Protein AF-A0A259ID10-F1 (afdb_monomer_lite)

pLDDT: mean 88.99, std 14.44, range [30.39, 98.06]

Sequence (102 aa):
MLVEKADGNVRPDLLLVTASGKILHVEIYVRHRVDPIKLEKLKSRGISSVEIDLSKLDWDNRDAWELAILETAPREWLHNARAAKAQQNMEAQAATEARAKQ

Radius of gyration: 18.1 Å; chains: 1; bounding box: 57×27×45 Å

Structure (mmCIF, N/CA/C/O backbone):
data_AF-A0A259ID10-F1
#
_entry.id   AF-A0A259ID10-F1
#
loop_
_atom_site.group_PDB
_atom_site.id
_atom_site.type_symbol
_atom_site.label_atom_id
_atom_site.label_alt_id
_atom_site.label_comp_id
_atom_site.label_asym_id
_atom_site.label_entity_id
_atom_site.label_seq_id
_atom_site.pdbx_PDB_ins_code
_atom_site.Cartn_x
_atom_site.Cartn_y
_atom_site.Cartn_z
_atom_site.occupancy
_atom_site.B_iso_or_equiv
_atom_site.auth_seq_id
_atom_site.auth_comp_id
_atom_site.auth_asym_id
_atom_site.auth_atom_id
_atom_site.pdbx_PDB_model_num
ATOM 1 N N . MET A 1 1 ? 23.355 -0.652 10.848 1.00 30.39 1 MET A N 1
ATOM 2 C CA . MET A 1 1 ? 23.474 -2.124 10.793 1.00 30.39 1 MET A CA 1
ATOM 3 C C . MET A 1 1 ? 22.067 -2.690 10.921 1.00 30.39 1 MET A C 1
ATOM 5 O O . MET A 1 1 ? 21.479 -2.554 11.984 1.00 30.39 1 MET A O 1
ATOM 9 N N . LEU A 1 2 ? 21.473 -3.175 9.827 1.00 37.62 2 LEU A N 1
ATOM 10 C CA . LEU A 1 2 ? 20.134 -3.777 9.847 1.00 37.62 2 LEU A CA 1
ATOM 11 C C . LEU A 1 2 ? 20.298 -5.268 10.144 1.00 37.62 2 LEU A C 1
ATOM 13 O O . LEU A 1 2 ? 20.866 -6.002 9.344 1.00 37.62 2 LEU A O 1
ATOM 17 N N . VAL A 1 3 ? 19.877 -5.671 11.341 1.00 51.38 3 VAL A N 1
ATOM 18 C CA . VAL A 1 3 ? 19.882 -7.061 11.803 1.00 51.38 3 VAL A CA 1
ATOM 19 C C . VAL A 1 3 ? 18.588 -7.718 11.337 1.00 51.38 3 VAL A C 1
ATOM 21 O O . VAL A 1 3 ? 17.500 -7.235 11.654 1.00 51.38 3 VAL A O 1
ATOM 24 N N . GLU A 1 4 ? 18.702 -8.819 10.596 1.00 49.03 4 GLU A N 1
ATOM 25 C CA . GLU A 1 4 ? 17.575 -9.702 10.313 1.00 49.03 4 GLU A CA 1
ATOM 26 C C . GLU A 1 4 ? 17.076 -10.334 11.619 1.00 49.03 4 GLU A C 1
ATOM 28 O O . GLU A 1 4 ? 17.800 -11.060 12.300 1.00 49.03 4 GLU A O 1
ATOM 33 N N . LYS A 1 5 ? 15.807 -10.091 11.954 1.00 41.69 5 LYS A N 1
ATOM 34 C CA . LYS A 1 5 ? 15.027 -11.005 12.788 1.00 41.69 5 LYS A CA 1
ATOM 35 C C . LYS A 1 5 ? 13.874 -11.541 11.955 1.00 41.69 5 LYS A C 1
ATOM 37 O O . LYS A 1 5 ? 12.880 -10.853 11.729 1.00 41.69 5 LYS A O 1
ATOM 42 N N . ALA A 1 6 ? 14.023 -12.782 11.503 1.00 48.28 6 ALA A N 1
ATOM 43 C CA . ALA A 1 6 ? 12.912 -13.595 11.040 1.00 48.28 6 ALA A CA 1
ATOM 44 C C . ALA A 1 6 ? 12.075 -13.987 12.263 1.00 48.28 6 ALA A C 1
ATOM 46 O O . ALA A 1 6 ? 12.293 -15.030 12.867 1.00 48.28 6 ALA A O 1
ATOM 47 N N . ASP A 1 7 ? 11.154 -13.113 12.659 1.00 40.69 7 ASP A N 1
ATOM 48 C CA . ASP A 1 7 ? 10.189 -13.405 13.717 1.00 40.69 7 ASP A CA 1
ATOM 49 C C . ASP A 1 7 ? 8.791 -13.041 13.218 1.00 40.69 7 ASP A C 1
ATOM 51 O O . ASP A 1 7 ? 8.300 -11.925 13.376 1.00 40.69 7 ASP A O 1
ATOM 55 N N . GLY A 1 8 ? 8.205 -13.961 12.448 1.00 53.69 8 GLY A N 1
ATOM 56 C CA . GLY A 1 8 ? 6.795 -13.940 12.066 1.00 53.69 8 GLY A CA 1
ATOM 57 C C . GLY A 1 8 ? 6.286 -12.704 11.318 1.00 53.69 8 GLY A C 1
ATOM 58 O O . GLY A 1 8 ? 5.071 -12.565 11.216 1.00 53.69 8 GLY A O 1
ATOM 59 N N . ASN A 1 9 ? 7.135 -11.799 10.831 1.00 67.75 9 ASN A N 1
ATOM 60 C CA . ASN A 1 9 ? 6.717 -10.520 10.259 1.00 67.75 9 ASN A CA 1
ATOM 61 C C . ASN A 1 9 ? 6.422 -10.638 8.755 1.00 67.75 9 ASN A C 1
ATOM 63 O O . ASN A 1 9 ? 7.1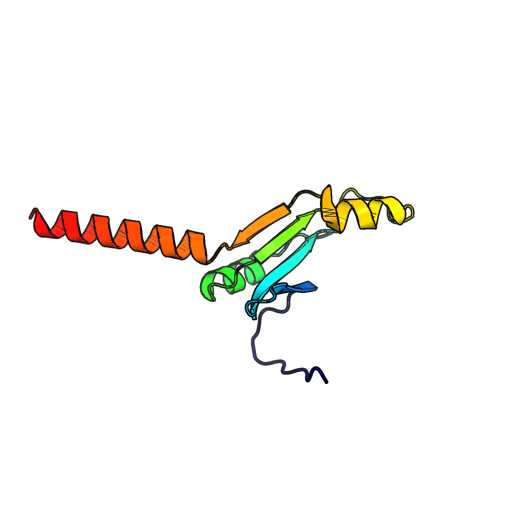00 -11.375 8.040 1.00 67.75 9 ASN A O 1
ATOM 67 N N . VAL A 1 10 ? 5.402 -9.928 8.259 1.00 82.62 10 VAL A N 1
ATOM 68 C CA . VAL A 1 10 ? 5.142 -9.870 6.811 1.00 82.62 10 VAL A CA 1
ATOM 69 C C . VAL A 1 10 ? 6.264 -9.054 6.177 1.00 82.62 10 VAL A C 1
ATOM 71 O O . VAL A 1 10 ? 6.352 -7.858 6.433 1.00 82.62 10 VAL A O 1
ATOM 74 N N . ARG A 1 11 ? 7.140 -9.691 5.392 1.00 88.81 11 ARG A N 1
ATOM 75 C CA . ARG A 1 11 ? 8.240 -9.007 4.702 1.00 88.81 11 ARG A CA 1
ATOM 76 C C . ARG A 1 11 ? 7.705 -8.310 3.443 1.00 88.81 11 ARG A C 1
ATOM 78 O O . ARG A 1 11 ? 7.204 -9.018 2.563 1.00 88.81 11 ARG A O 1
ATOM 85 N N . PRO A 1 12 ? 7.799 -6.977 3.345 1.00 93.56 12 PRO A N 1
ATOM 86 C CA . PRO A 1 12 ? 7.488 -6.279 2.109 1.00 93.56 12 PRO A CA 1
ATOM 87 C C . PRO A 1 12 ? 8.690 -6.262 1.168 1.00 93.56 12 PRO A C 1
ATOM 89 O O . PRO A 1 12 ? 9.826 -6.484 1.602 1.00 93.56 12 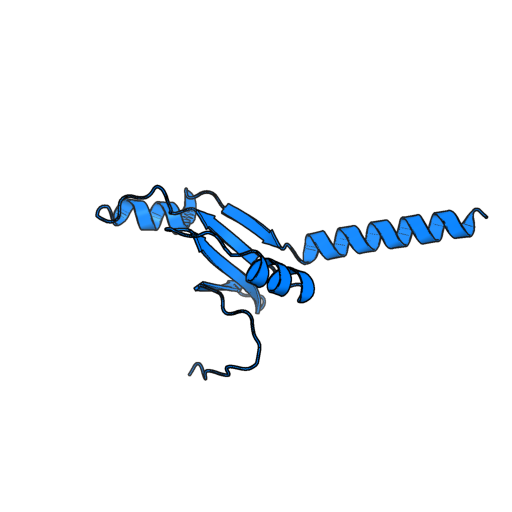PRO A O 1
ATOM 92 N N . ASP A 1 13 ? 8.439 -5.940 -0.095 1.00 94.44 13 ASP A N 1
ATOM 93 C CA . ASP A 1 13 ? 9.508 -5.674 -1.059 1.00 94.44 13 ASP A CA 1
ATOM 94 C C . ASP A 1 13 ? 10.272 -4.400 -0.681 1.00 94.44 13 ASP A C 1
ATOM 96 O O . ASP A 1 13 ? 11.503 -4.372 -0.710 1.00 94.44 13 ASP A O 1
ATOM 100 N N . LEU A 1 14 ? 9.546 -3.360 -0.254 1.00 93.31 14 LEU A N 1
ATOM 101 C CA . LEU A 1 14 ? 10.108 -2.089 0.191 1.00 93.31 14 LEU A CA 1
ATOM 102 C C . LEU A 1 14 ? 9.420 -1.582 1.467 1.00 93.31 14 LEU A C 1
ATOM 104 O O . LEU A 1 14 ? 8.219 -1.759 1.687 1.00 93.31 14 LEU A O 1
ATOM 108 N N . LEU A 1 15 ? 10.196 -0.889 2.301 1.00 94.75 15 LEU A N 1
ATOM 109 C CA . LEU A 1 15 ? 9.707 -0.157 3.467 1.00 94.75 15 LEU A CA 1
ATOM 110 C C . LEU A 1 15 ? 9.896 1.336 3.239 1.00 94.75 15 LEU A C 1
ATOM 112 O O . LEU A 1 15 ? 11.026 1.819 3.172 1.00 94.75 15 LEU A O 1
ATOM 116 N N . LEU A 1 16 ? 8.791 2.074 3.180 1.00 93.62 16 LEU A N 1
ATOM 117 C CA . LEU A 1 16 ? 8.833 3.528 3.223 1.00 93.62 16 LEU A CA 1
ATOM 118 C C . LEU A 1 16 ? 8.696 3.986 4.667 1.00 93.62 16 LEU A C 1
ATOM 120 O O . LEU A 1 16 ? 7.704 3.698 5.337 1.00 93.62 16 LEU A O 1
ATOM 124 N N . VAL A 1 17 ? 9.702 4.717 5.135 1.00 93.75 17 VAL A N 1
ATOM 125 C CA . VAL A 1 17 ? 9.720 5.307 6.470 1.00 93.75 17 VAL A CA 1
ATOM 126 C C . VAL A 1 17 ? 9.673 6.817 6.311 1.00 93.75 17 VAL A C 1
ATOM 128 O O . VAL A 1 17 ? 10.576 7.431 5.751 1.00 93.75 17 VAL A O 1
ATOM 131 N N . THR A 1 18 ? 8.590 7.426 6.782 1.00 90.38 18 THR A N 1
ATOM 132 C CA . THR A 1 18 ? 8.473 8.890 6.799 1.00 90.38 18 THR A CA 1
ATOM 133 C C . THR A 1 18 ? 9.440 9.490 7.820 1.00 90.38 18 THR A C 1
ATOM 135 O O . THR A 1 18 ? 9.792 8.831 8.797 1.00 90.38 18 THR A O 1
ATOM 138 N N . ALA A 1 19 ? 9.765 10.780 7.694 1.00 92.50 19 ALA A N 1
ATOM 139 C CA . ALA A 1 19 ? 10.546 11.501 8.708 1.00 92.50 19 ALA A CA 1
ATOM 140 C C . ALA A 1 19 ? 9.924 11.427 10.122 1.00 92.50 19 ALA A C 1
ATOM 142 O O . ALA A 1 19 ? 10.631 11.485 11.120 1.00 92.50 19 ALA A O 1
ATOM 143 N N . SER A 1 20 ? 8.599 11.243 10.210 1.00 93.75 20 SER A N 1
ATOM 144 C CA . SER A 1 20 ? 7.869 11.048 11.473 1.00 93.75 20 SER A CA 1
ATOM 145 C C . SER A 1 20 ? 7.937 9.622 12.044 1.00 93.75 20 SER A C 1
ATOM 147 O O . SER A 1 20 ? 7.282 9.333 13.041 1.00 93.75 20 SER A O 1
ATOM 149 N N . GLY A 1 21 ? 8.658 8.705 11.394 1.00 91.56 21 GLY A N 1
ATOM 150 C CA . GLY A 1 21 ? 8.779 7.302 11.799 1.00 91.56 21 GLY A CA 1
ATOM 151 C C . GLY A 1 21 ? 7.604 6.406 11.393 1.00 91.56 21 GLY A C 1
ATOM 152 O O . GLY A 1 21 ? 7.627 5.210 11.670 1.00 91.56 21 GLY A O 1
ATOM 153 N N . LYS A 1 22 ? 6.577 6.936 10.713 1.00 90.50 22 LYS A N 1
ATOM 154 C CA . LYS A 1 22 ? 5.496 6.103 10.156 1.00 90.50 22 LYS A CA 1
ATOM 155 C C . LYS A 1 22 ? 6.029 5.206 9.049 1.00 90.50 22 LYS A C 1
ATOM 157 O O . LYS A 1 22 ? 6.779 5.683 8.197 1.00 90.50 22 LYS A O 1
ATOM 162 N N . ILE A 1 23 ? 5.572 3.959 9.055 1.00 93.69 23 ILE A N 1
ATOM 163 C CA . ILE A 1 23 ? 5.984 2.911 8.125 1.00 93.69 23 ILE A CA 1
ATOM 164 C C . ILE A 1 23 ? 4.837 2.605 7.159 1.00 93.69 23 ILE A C 1
ATOM 166 O O . ILE A 1 23 ? 3.691 2.438 7.582 1.00 93.69 23 ILE A O 1
ATOM 170 N N . LEU A 1 24 ? 5.159 2.506 5.872 1.00 95.19 24 LEU A N 1
ATOM 171 C CA . LEU A 1 24 ? 4.287 1.992 4.823 1.00 95.19 24 LEU A CA 1
ATOM 172 C C . LEU A 1 24 ? 4.998 0.833 4.121 1.00 95.19 24 LEU A C 1
ATOM 174 O O . LEU A 1 24 ? 6.121 0.987 3.640 1.00 95.19 24 LEU A O 1
ATOM 178 N N . HIS A 1 25 ? 4.341 -0.324 4.073 1.00 96.69 25 HIS A N 1
ATOM 179 C CA . HIS A 1 25 ? 4.802 -1.445 3.260 1.00 96.69 25 HIS A CA 1
ATOM 180 C C . HIS A 1 25 ? 4.452 -1.180 1.796 1.00 96.69 25 HIS A C 1
ATOM 182 O O . HIS A 1 25 ? 3.340 -0.745 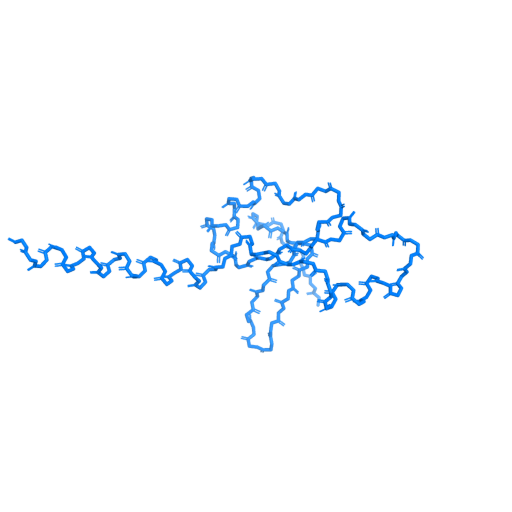1.487 1.00 96.69 25 HIS A O 1
ATOM 188 N N . VAL A 1 26 ? 5.394 -1.449 0.904 1.00 96.19 26 VAL A N 1
ATOM 189 C CA . VAL A 1 26 ? 5.185 -1.336 -0.536 1.00 96.19 26 VAL A CA 1
ATOM 190 C C . VAL A 1 26 ? 5.546 -2.667 -1.175 1.00 96.19 26 VAL A C 1
ATOM 192 O O . VAL A 1 26 ? 6.609 -3.228 -0.906 1.00 96.19 26 VAL A O 1
ATOM 195 N N . GLU A 1 27 ? 4.630 -3.163 -1.992 1.00 97.12 27 GLU A N 1
ATOM 196 C CA . GLU A 1 27 ? 4.734 -4.416 -2.733 1.00 97.12 27 GLU A CA 1
ATOM 197 C C . GLU A 1 27 ? 4.790 -4.083 -4.228 1.00 97.12 27 GLU A C 1
ATOM 199 O O . GLU A 1 27 ? 4.115 -3.153 -4.682 1.00 97.12 27 GLU A O 1
ATOM 204 N N . ILE A 1 28 ? 5.608 -4.802 -4.991 1.00 95.62 28 ILE A N 1
ATOM 205 C CA . ILE A 1 28 ? 5.801 -4.556 -6.419 1.00 95.62 28 ILE A CA 1
ATOM 206 C C . ILE A 1 28 ? 5.191 -5.699 -7.228 1.00 95.62 28 ILE A C 1
ATOM 208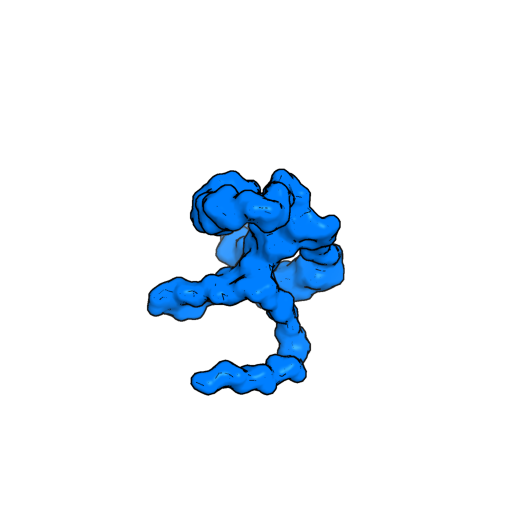 O O . ILE A 1 28 ? 5.676 -6.832 -7.219 1.00 95.62 28 ILE A O 1
ATOM 212 N N . TYR A 1 29 ? 4.167 -5.386 -8.017 1.00 95.94 29 TYR A N 1
ATOM 213 C CA . TYR A 1 29 ? 3.581 -6.337 -8.950 1.00 95.94 29 TYR A CA 1
ATOM 214 C C . TYR A 1 29 ? 4.295 -6.270 -10.305 1.00 95.94 29 TYR A C 1
ATOM 216 O O . TYR A 1 29 ? 4.070 -5.358 -11.095 1.00 95.94 29 TYR A O 1
ATOM 224 N N . VAL A 1 30 ? 5.132 -7.275 -10.591 1.00 93.00 30 VAL A N 1
ATOM 225 C CA . VAL A 1 30 ? 5.698 -7.509 -11.938 1.00 93.00 30 VAL A CA 1
ATOM 226 C C . VAL A 1 30 ? 5.015 -8.665 -12.670 1.00 93.00 30 VAL A C 1
ATOM 228 O O . VAL A 1 30 ? 4.558 -8.515 -13.795 1.00 93.00 30 VAL A O 1
ATOM 231 N N . ARG A 1 31 ? 4.925 -9.841 -12.038 1.00 92.19 31 ARG A N 1
ATOM 232 C CA . ARG A 1 31 ? 4.317 -11.055 -12.626 1.00 92.19 31 ARG A CA 1
ATOM 233 C C . ARG A 1 31 ? 3.189 -11.621 -11.787 1.00 92.19 31 ARG A C 1
ATOM 235 O O . ARG A 1 31 ? 2.222 -12.145 -12.333 1.00 92.19 31 ARG A O 1
ATOM 242 N N . HIS A 1 32 ? 3.289 -11.471 -10.472 1.00 91.62 32 HIS A N 1
ATOM 243 C CA . HIS A 1 32 ? 2.284 -11.924 -9.526 1.00 91.62 32 HIS A CA 1
ATOM 244 C C . HIS A 1 32 ? 1.945 -10.789 -8.575 1.00 91.62 32 HIS A C 1
ATOM 246 O O . HIS A 1 32 ? 2.848 -10.129 -8.063 1.00 91.62 32 HIS A O 1
ATOM 252 N N . ARG A 1 33 ? 0.645 -10.571 -8.380 1.00 94.81 33 ARG A N 1
ATOM 253 C CA . ARG A 1 33 ? 0.134 -9.705 -7.322 1.00 94.81 33 ARG A CA 1
ATOM 254 C C . ARG A 1 33 ? 0.361 -10.350 -5.963 1.00 94.81 33 ARG A C 1
ATOM 256 O O . ARG A 1 33 ? 0.584 -11.562 -5.873 1.00 94.81 33 ARG A O 1
ATOM 263 N N . VAL A 1 34 ? 0.238 -9.549 -4.915 1.00 94.69 34 VAL A N 1
ATOM 264 C CA . VAL A 1 34 ? 0.193 -10.023 -3.535 1.00 94.69 34 VAL A CA 1
ATOM 265 C C . VAL A 1 34 ? -0.883 -11.092 -3.391 1.00 94.69 34 VAL A C 1
ATOM 267 O O . VAL A 1 34 ? -2.056 -10.885 -3.708 1.00 94.69 34 VAL A O 1
ATOM 270 N N . ASP A 1 35 ? -0.469 -12.256 -2.902 1.00 94.88 35 ASP A N 1
ATOM 271 C CA . ASP A 1 35 ? -1.370 -13.381 -2.722 1.00 94.88 35 ASP A CA 1
ATOM 272 C C . ASP A 1 35 ? -2.363 -13.142 -1.561 1.00 94.88 35 ASP A C 1
ATOM 274 O O . ASP A 1 35 ? -2.097 -12.353 -0.641 1.00 94.88 35 ASP A O 1
ATOM 278 N N . PRO A 1 36 ? -3.506 -13.852 -1.549 1.00 94.69 36 PRO A N 1
ATOM 279 C CA . PRO A 1 36 ? -4.517 -13.683 -0.508 1.00 94.69 36 PRO A CA 1
ATOM 280 C C . PRO A 1 36 ? -4.020 -13.970 0.918 1.00 94.69 36 PRO A C 1
ATOM 282 O O . PRO A 1 36 ? -4.491 -13.339 1.864 1.00 94.69 36 PRO A O 1
ATOM 285 N N . ILE A 1 37 ? -3.066 -14.892 1.099 1.00 94.06 37 ILE A N 1
ATOM 286 C CA . ILE A 1 37 ? -2.536 -15.258 2.422 1.00 94.06 37 ILE A CA 1
ATOM 287 C C . ILE A 1 37 ? -1.707 -14.098 2.981 1.00 94.06 37 ILE A C 1
ATOM 289 O O . ILE A 1 37 ? -1.834 -13.748 4.158 1.00 94.06 37 ILE A O 1
ATOM 293 N N . LYS A 1 38 ? -0.859 -13.480 2.152 1.00 93.44 38 LYS A N 1
ATOM 294 C CA . LYS A 1 38 ? -0.084 -12.293 2.527 1.00 93.44 38 LYS A CA 1
ATOM 295 C C . LYS A 1 38 ? -1.008 -11.105 2.792 1.00 93.44 38 LYS A C 1
ATOM 297 O O . LYS A 1 38 ? -0.849 -10.452 3.824 1.00 93.44 38 LYS A O 1
ATOM 302 N N . LEU A 1 39 ? -2.010 -10.880 1.939 1.00 95.62 39 LEU A N 1
ATOM 303 C CA . LEU A 1 39 ? -3.003 -9.817 2.124 1.00 95.62 39 LEU A CA 1
ATOM 304 C C . LEU A 1 39 ? -3.741 -9.935 3.465 1.00 95.62 39 LEU A C 1
ATOM 306 O O . LEU A 1 39 ? -3.882 -8.944 4.183 1.00 95.62 39 LEU A O 1
ATOM 310 N N . GLU A 1 40 ? -4.168 -11.141 3.839 1.00 95.12 40 GLU A N 1
ATOM 311 C CA . GLU A 1 40 ? -4.854 -11.372 5.112 1.00 95.12 40 GLU A CA 1
ATOM 312 C C . GLU A 1 40 ? -3.940 -11.096 6.314 1.00 95.12 40 GLU A C 1
ATOM 314 O O . GLU A 1 40 ? -4.348 -10.473 7.298 1.00 95.12 40 GLU A O 1
ATOM 319 N N . LYS A 1 41 ? -2.656 -11.467 6.229 1.00 94.50 41 LYS A N 1
ATOM 320 C CA . LYS A 1 41 ? -1.671 -11.132 7.271 1.00 94.50 41 LYS A CA 1
ATOM 321 C C . LYS A 1 41 ? -1.457 -9.621 7.412 1.00 94.50 41 LYS A C 1
ATOM 323 O O . LYS A 1 41 ? -1.290 -9.149 8.533 1.00 94.50 41 LYS A O 1
ATOM 328 N N . LEU A 1 42 ? -1.462 -8.864 6.312 1.00 95.06 42 LEU A N 1
ATOM 329 C CA . LEU A 1 42 ? -1.357 -7.398 6.351 1.00 95.06 42 LEU A CA 1
ATOM 330 C C . LEU A 1 42 ? -2.574 -6.774 7.050 1.00 95.06 42 LEU A C 1
ATOM 332 O O . LEU A 1 42 ? -2.410 -5.948 7.950 1.00 95.06 42 LEU A O 1
ATOM 336 N N . LYS A 1 43 ? -3.784 -7.221 6.689 1.00 95.44 43 LYS A N 1
ATOM 337 C CA . LYS A 1 43 ? -5.050 -6.742 7.267 1.00 95.44 43 LYS A CA 1
ATOM 338 C C . LYS A 1 43 ? -5.179 -7.073 8.752 1.00 95.44 43 LYS A C 1
ATOM 340 O O . LYS A 1 43 ? -5.393 -6.174 9.560 1.00 95.44 43 LYS A O 1
ATOM 345 N N . SER A 1 44 ? -5.004 -8.342 9.120 1.00 94.19 44 SER A N 1
ATOM 346 C CA . SER A 1 44 ? -5.115 -8.818 10.511 1.00 94.19 44 SER A CA 1
ATOM 347 C C . SER A 1 44 ? -4.127 -8.144 11.464 1.00 94.19 44 SER A C 1
ATOM 349 O O . SER A 1 44 ? -4.413 -7.991 12.649 1.00 94.19 44 SER A O 1
ATOM 351 N N . ARG A 1 45 ? -2.975 -7.697 10.953 1.00 92.31 45 ARG A N 1
ATOM 352 C CA . ARG A 1 45 ? -1.954 -6.987 11.733 1.00 92.31 45 ARG A CA 1
ATOM 353 C C . ARG A 1 45 ? -2.074 -5.467 11.671 1.00 92.31 45 ARG A C 1
ATOM 355 O O . ARG A 1 45 ? -1.270 -4.782 12.297 1.00 92.31 45 ARG A O 1
ATOM 362 N N . GLY A 1 46 ? -3.037 -4.931 10.920 1.00 94.31 46 GLY A N 1
ATOM 363 C CA . GLY A 1 46 ? -3.203 -3.489 10.746 1.00 94.31 46 GLY A CA 1
ATOM 364 C C . GLY A 1 46 ? -1.996 -2.816 10.086 1.00 94.31 46 GLY A C 1
ATOM 365 O O . GLY A 1 46 ? -1.683 -1.666 10.395 1.00 94.31 46 GLY A O 1
ATOM 366 N N . ILE A 1 47 ? -1.279 -3.525 9.209 1.00 94.75 47 ILE A N 1
ATOM 367 C CA . ILE A 1 47 ? -0.096 -2.995 8.526 1.00 94.75 47 ILE A CA 1
ATOM 368 C C . ILE A 1 47 ? -0.558 -2.232 7.289 1.00 94.75 47 ILE A C 1
ATOM 370 O O . ILE A 1 47 ? -1.163 -2.806 6.388 1.00 94.75 47 ILE A O 1
ATOM 374 N N . SER A 1 48 ? -0.274 -0.929 7.232 1.00 96.69 48 SER A N 1
ATOM 375 C CA . SER A 1 48 ? -0.593 -0.137 6.041 1.00 96.69 48 SER A CA 1
ATOM 376 C C . SER A 1 48 ? 0.285 -0.570 4.872 1.00 96.69 48 SER A C 1
ATOM 378 O O . SER A 1 48 ? 1.505 -0.691 5.020 1.00 96.69 48 SER A O 1
ATOM 380 N N . SER A 1 49 ? -0.330 -0.825 3.721 1.00 97.50 49 SER A N 1
ATOM 381 C CA . SER A 1 49 ? 0.352 -1.399 2.563 1.00 97.50 49 SER A CA 1
ATOM 382 C C . SER A 1 49 ? -0.277 -0.970 1.245 1.00 97.50 49 SER A C 1
ATOM 384 O O . SER A 1 49 ? -1.506 -0.920 1.128 1.00 97.50 49 SER A O 1
ATOM 386 N N . VAL A 1 50 ? 0.571 -0.716 0.251 1.00 97.62 50 VAL A N 1
ATOM 387 C CA . VAL A 1 50 ? 0.178 -0.460 -1.140 1.00 97.62 50 VAL A CA 1
ATOM 388 C C . VAL A 1 50 ? 0.897 -1.420 -2.082 1.00 97.62 50 VAL A C 1
ATOM 390 O O . VAL A 1 50 ? 2.003 -1.868 -1.787 1.00 97.62 50 VAL A O 1
ATOM 393 N N . GLU A 1 51 ? 0.275 -1.707 -3.217 1.00 98.06 51 GLU A N 1
ATOM 394 C CA . GLU A 1 51 ? 0.889 -2.417 -4.339 1.00 98.06 51 GLU A CA 1
ATOM 395 C C . GLU A 1 51 ? 1.108 -1.433 -5.492 1.00 98.06 51 GLU A C 1
ATOM 397 O O . GLU A 1 51 ? 0.215 -0.638 -5.797 1.00 98.06 51 GLU A O 1
ATOM 402 N N . ILE A 1 52 ? 2.291 -1.466 -6.107 1.00 97.25 52 ILE A N 1
ATOM 403 C CA . ILE A 1 52 ? 2.613 -0.710 -7.322 1.00 97.25 52 ILE A CA 1
ATOM 404 C C . ILE A 1 52 ? 2.619 -1.683 -8.501 1.00 97.25 52 ILE A C 1
ATOM 406 O O . ILE A 1 52 ? 3.378 -2.654 -8.498 1.00 97.25 52 ILE A O 1
ATOM 410 N N . ASP A 1 53 ? 1.787 -1.419 -9.509 1.00 96.88 53 ASP A N 1
ATOM 411 C CA . ASP A 1 53 ? 1.687 -2.254 -10.708 1.00 96.88 53 ASP A CA 1
ATOM 412 C C . ASP A 1 53 ? 2.721 -1.826 -11.756 1.00 96.88 53 ASP A C 1
ATOM 414 O O . ASP A 1 53 ? 2.568 -0.811 -12.437 1.00 96.88 53 ASP A O 1
ATOM 418 N N . LEU A 1 54 ? 3.778 -2.627 -11.882 1.00 94.81 54 LEU A N 1
ATOM 419 C CA . LEU A 1 54 ? 4.822 -2.491 -12.897 1.00 94.81 54 LEU A CA 1
ATOM 420 C C . LEU A 1 54 ? 4.720 -3.592 -13.967 1.00 94.81 54 LEU A C 1
ATOM 422 O O . LEU A 1 54 ? 5.608 -3.713 -14.808 1.00 94.81 54 LEU A O 1
ATOM 426 N N . SER A 1 55 ? 3.647 -4.393 -13.971 1.00 94.12 55 SER A N 1
ATOM 427 C CA . SER A 1 55 ? 3.513 -5.592 -14.815 1.00 94.12 55 SER A CA 1
ATOM 428 C C . SER A 1 55 ? 3.487 -5.310 -16.319 1.00 94.12 55 SER A C 1
ATOM 430 O O . SER A 1 55 ? 3.699 -6.210 -17.130 1.00 94.12 55 SER A O 1
ATOM 432 N N . LYS A 1 56 ? 3.235 -4.053 -16.694 1.00 92.81 56 LYS A N 1
ATOM 433 C CA . LYS A 1 56 ? 3.169 -3.583 -18.083 1.00 92.81 56 LYS A CA 1
ATOM 434 C C . LYS A 1 56 ? 4.443 -2.890 -18.564 1.00 92.81 56 LYS A C 1
ATOM 436 O O . LYS A 1 56 ? 4.466 -2.434 -19.705 1.00 92.81 56 LYS A O 1
ATOM 441 N N . LEU A 1 57 ? 5.462 -2.755 -17.716 1.00 91.44 57 LEU A N 1
ATOM 442 C CA . LEU A 1 57 ? 6.703 -2.098 -18.111 1.00 91.44 57 LEU A CA 1
ATOM 443 C C . LEU A 1 57 ? 7.612 -3.037 -18.893 1.00 91.44 57 LEU A C 1
ATOM 445 O O . LEU A 1 57 ? 7.765 -4.214 -18.566 1.00 91.44 57 LEU A O 1
ATOM 449 N N . ASP A 1 58 ? 8.248 -2.464 -19.908 1.00 88.94 58 ASP A N 1
ATOM 450 C CA . ASP A 1 58 ? 9.329 -3.108 -20.635 1.00 88.94 58 ASP A CA 1
ATOM 451 C C . ASP A 1 58 ? 10.607 -3.096 -19.787 1.00 88.94 58 ASP A C 1
ATOM 453 O O . ASP A 1 58 ? 11.019 -2.054 -19.275 1.00 88.94 58 ASP A O 1
ATOM 457 N N . TRP A 1 59 ? 11.238 -4.259 -19.639 1.00 83.56 59 TRP A N 1
ATOM 458 C CA . TRP A 1 59 ? 12.425 -4.451 -18.808 1.00 83.56 59 TRP A CA 1
ATOM 459 C C . TRP A 1 59 ? 13.657 -3.711 -19.346 1.00 83.56 59 TRP A C 1
ATOM 461 O O . TRP A 1 59 ? 14.511 -3.291 -18.565 1.00 83.56 59 TRP A O 1
ATOM 471 N N . ASP A 1 60 ? 13.735 -3.507 -20.662 1.00 87.38 60 ASP A N 1
ATOM 472 C CA . ASP A 1 60 ? 14.922 -2.930 -21.298 1.00 87.38 60 ASP A CA 1
ATOM 473 C C . ASP A 1 60 ? 14.951 -1.389 -21.255 1.00 87.38 60 ASP A C 1
ATOM 475 O O . ASP A 1 60 ? 16.005 -0.778 -21.456 1.00 87.38 60 ASP A O 1
ATOM 479 N N . ASN A 1 61 ? 13.835 -0.733 -20.917 1.00 87.00 61 ASN A N 1
ATOM 480 C CA . ASN A 1 61 ? 13.729 0.728 -20.863 1.00 87.00 61 ASN A CA 1
ATOM 481 C C . ASN A 1 61 ? 13.849 1.279 -19.432 1.00 87.00 61 ASN A C 1
ATOM 483 O O . ASN A 1 61 ? 12.848 1.650 -18.824 1.00 87.00 61 ASN A O 1
ATOM 487 N N . ARG A 1 62 ? 15.073 1.365 -18.893 1.00 79.75 62 ARG A N 1
ATOM 488 C CA . ARG A 1 62 ? 15.322 1.796 -17.498 1.00 79.75 62 ARG A CA 1
ATOM 489 C C . ARG A 1 62 ? 14.757 3.172 -17.139 1.00 79.75 62 ARG A C 1
ATOM 491 O O . ARG A 1 62 ? 14.256 3.320 -16.028 1.00 79.75 62 ARG A O 1
ATOM 498 N N . ASP A 1 63 ? 14.795 4.139 -18.050 1.00 84.38 63 ASP A N 1
ATOM 499 C CA . ASP A 1 63 ? 14.299 5.497 -17.777 1.00 84.38 63 ASP A CA 1
ATOM 500 C C . ASP A 1 63 ? 12.785 5.487 -17.506 1.00 84.38 63 ASP A C 1
ATOM 502 O O . ASP A 1 63 ? 12.283 6.221 -16.653 1.00 84.38 63 ASP A O 1
ATOM 506 N N . ALA A 1 64 ? 12.047 4.585 -18.165 1.00 89.00 64 ALA A N 1
ATOM 507 C CA . ALA A 1 64 ? 10.625 4.396 -17.902 1.00 89.00 64 ALA A CA 1
ATOM 508 C C . ALA A 1 64 ? 10.346 3.789 -16.514 1.00 89.00 64 ALA A C 1
ATOM 510 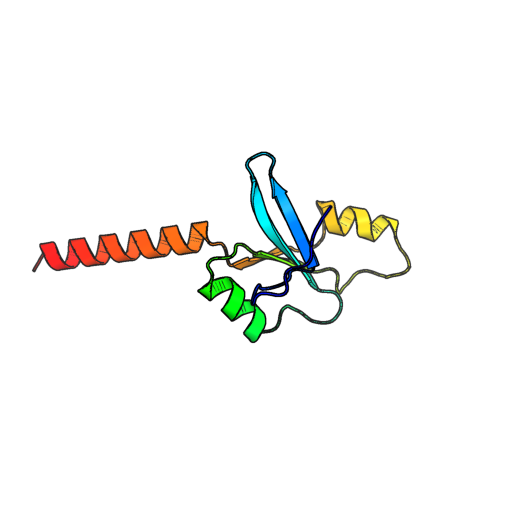O O . ALA A 1 64 ? 9.289 4.064 -15.945 1.00 89.00 64 ALA A O 1
ATOM 511 N N . TRP A 1 65 ? 11.268 3.003 -15.940 1.00 90.88 65 TRP A N 1
ATOM 512 C CA . TRP A 1 65 ? 11.085 2.405 -14.609 1.00 90.88 65 TRP A CA 1
ATOM 513 C C . TRP A 1 65 ? 11.133 3.443 -13.502 1.00 90.88 65 TRP A C 1
ATOM 515 O O . TRP A 1 65 ? 10.276 3.418 -12.623 1.00 90.88 65 TRP A O 1
ATOM 525 N N . GLU A 1 66 ? 12.112 4.347 -13.535 1.00 90.75 66 GLU A N 1
ATOM 526 C CA . GLU A 1 66 ? 12.254 5.372 -12.500 1.00 90.75 66 GLU A CA 1
ATOM 527 C C . GLU A 1 66 ? 11.006 6.257 -12.445 1.00 90.75 66 GLU A C 1
ATOM 529 O O . GLU A 1 66 ? 10.365 6.373 -11.397 1.00 90.75 66 GLU A O 1
ATOM 534 N N . LEU A 1 67 ? 10.593 6.781 -13.602 1.00 92.00 67 LEU A N 1
ATOM 535 C CA . LEU A 1 67 ? 9.388 7.597 -13.712 1.00 92.00 67 LEU A CA 1
ATOM 536 C C . LEU A 1 67 ? 8.128 6.827 -13.284 1.00 92.00 67 LEU A C 1
ATOM 538 O O . LEU A 1 67 ? 7.256 7.379 -12.612 1.00 92.00 67 LEU A O 1
ATOM 542 N N . ALA A 1 68 ? 8.020 5.543 -13.625 1.00 93.69 68 ALA A N 1
ATOM 543 C CA . ALA A 1 68 ? 6.878 4.728 -13.228 1.00 93.69 68 ALA A CA 1
ATOM 544 C C . ALA A 1 68 ? 6.826 4.469 -11.721 1.00 93.69 68 ALA A C 1
ATOM 546 O O . ALA A 1 68 ? 5.792 4.708 -11.093 1.00 93.69 68 ALA A O 1
ATOM 547 N N . ILE A 1 69 ? 7.939 4.046 -11.121 1.00 90.94 69 ILE A N 1
ATOM 548 C CA . ILE A 1 69 ? 8.036 3.771 -9.684 1.00 90.94 69 ILE A CA 1
ATOM 549 C C . ILE A 1 69 ? 7.724 5.025 -8.868 1.00 90.94 69 ILE A C 1
ATOM 551 O O . ILE A 1 69 ? 7.025 4.936 -7.852 1.00 90.94 69 ILE A O 1
ATOM 555 N N . LEU A 1 70 ? 8.213 6.187 -9.305 1.00 90.88 70 LEU A N 1
ATOM 556 C CA . LEU A 1 70 ? 8.059 7.442 -8.574 1.00 90.88 70 LEU A CA 1
ATOM 557 C C . LEU A 1 70 ? 6.719 8.128 -8.843 1.00 90.88 70 LEU A C 1
ATOM 559 O O . LEU A 1 70 ? 6.119 8.660 -7.912 1.00 90.88 70 LEU A O 1
ATOM 563 N N . GLU A 1 71 ? 6.188 8.048 -10.065 1.00 92.06 71 GLU A N 1
ATOM 564 C CA . GLU A 1 71 ? 5.085 8.919 -10.482 1.00 92.06 71 GLU A CA 1
ATOM 565 C C . GLU A 1 71 ? 3.955 8.161 -11.180 1.00 92.06 71 GLU A C 1
ATOM 567 O O . GLU A 1 71 ? 2.822 8.189 -10.698 1.00 92.06 71 GLU A O 1
ATOM 572 N N . THR A 1 72 ? 4.232 7.435 -12.263 1.00 94.75 72 THR A N 1
ATOM 573 C CA . THR A 1 72 ? 3.170 7.082 -13.227 1.00 94.75 72 THR A CA 1
ATOM 574 C C . THR A 1 72 ? 2.536 5.704 -13.048 1.00 94.75 72 THR A C 1
ATOM 576 O O . THR A 1 72 ? 1.414 5.500 -13.516 1.00 94.75 72 THR A O 1
ATOM 579 N N . ALA A 1 73 ? 3.189 4.762 -12.362 1.00 96.44 73 ALA A N 1
ATOM 580 C CA . ALA A 1 73 ? 2.634 3.424 -12.173 1.00 96.44 73 ALA A CA 1
ATOM 581 C C . ALA A 1 73 ? 1.347 3.460 -11.325 1.00 96.44 73 ALA A C 1
ATOM 583 O O . ALA A 1 73 ? 1.295 4.1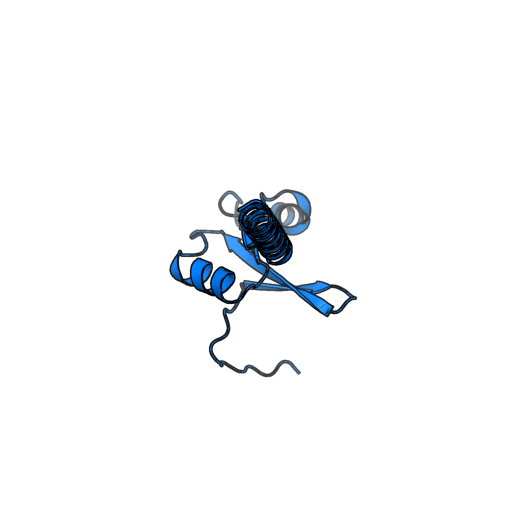84 -10.319 1.00 96.44 73 ALA A O 1
ATOM 584 N N . PRO A 1 74 ? 0.314 2.669 -11.674 1.00 97.00 74 PRO A N 1
ATOM 585 C CA . PRO A 1 74 ? -0.873 2.519 -10.841 1.00 97.00 74 PRO A CA 1
ATOM 586 C C . PRO A 1 74 ? -0.513 2.034 -9.435 1.00 97.00 74 PRO A C 1
ATOM 588 O O . PRO A 1 74 ? 0.365 1.185 -9.263 1.00 97.00 74 PRO A O 1
ATOM 591 N N . ARG A 1 75 ? -1.203 2.576 -8.425 1.00 96.88 75 ARG A N 1
ATOM 592 C CA . ARG A 1 75 ? -1.004 2.219 -7.016 1.00 96.88 75 ARG A CA 1
ATOM 593 C C . ARG A 1 75 ? -2.335 1.926 -6.362 1.00 96.88 75 ARG A C 1
ATOM 595 O O . ARG A 1 75 ? -3.254 2.741 -6.431 1.00 96.88 75 ARG A O 1
ATOM 602 N N . GLU A 1 76 ? -2.412 0.792 -5.689 1.00 97.00 76 GLU A N 1
ATOM 603 C CA . GLU A 1 76 ? -3.632 0.334 -5.035 1.00 97.00 76 GLU A CA 1
ATOM 604 C C . GLU A 1 76 ? -3.368 0.090 -3.551 1.00 97.00 76 GLU A C 1
ATOM 606 O O . GLU A 1 76 ? -2.319 -0.420 -3.155 1.00 97.00 76 GLU A O 1
ATOM 611 N N . TRP A 1 77 ? -4.324 0.466 -2.701 1.00 97.94 77 TRP A N 1
ATOM 612 C CA . TRP A 1 77 ? -4.267 0.120 -1.284 1.00 97.94 77 TRP A CA 1
ATOM 613 C C . TRP A 1 77 ? -4.576 -1.363 -1.106 1.00 97.94 77 TRP A C 1
ATOM 615 O O . TRP A 1 77 ? -5.692 -1.802 -1.369 1.00 97.94 77 TRP A O 1
ATOM 625 N N . LEU A 1 78 ? -3.620 -2.110 -0.559 1.00 97.50 78 LEU A N 1
ATOM 626 C CA . LEU A 1 78 ? -3.860 -3.468 -0.070 1.00 97.50 78 LEU A CA 1
ATOM 627 C C . LEU A 1 78 ? -4.553 -3.419 1.296 1.00 97.50 78 LEU A C 1
ATOM 629 O O . LEU A 1 78 ? -5.529 -4.126 1.561 1.00 97.50 78 LEU A O 1
ATOM 633 N N . HIS A 1 79 ? -4.063 -2.537 2.168 1.00 97.75 79 HIS A N 1
ATOM 634 C CA . HIS A 1 79 ? -4.687 -2.226 3.444 1.00 97.75 79 HIS A CA 1
ATOM 635 C C . HIS A 1 79 ? -4.309 -0.815 3.896 1.00 97.75 79 HIS A C 1
ATOM 637 O O . HIS A 1 79 ? -3.139 -0.442 3.894 1.00 97.75 79 HIS A O 1
ATOM 643 N N . ASN A 1 80 ? -5.293 -0.035 4.341 1.00 97.50 80 ASN A N 1
ATOM 644 C CA . ASN A 1 80 ? -5.065 1.261 4.966 1.00 97.50 80 ASN A CA 1
ATOM 645 C C . ASN A 1 80 ? -5.536 1.197 6.422 1.00 97.50 80 ASN A C 1
ATOM 647 O O . ASN A 1 80 ? -6.737 1.248 6.696 1.00 97.50 80 ASN A O 1
ATOM 651 N N . ALA A 1 81 ? -4.589 1.103 7.357 1.00 95.81 81 ALA A N 1
ATOM 652 C CA . ALA A 1 81 ? -4.897 0.915 8.775 1.00 95.81 81 ALA A CA 1
ATOM 653 C C . ALA A 1 81 ? -5.680 2.097 9.365 1.00 95.81 81 ALA A C 1
ATOM 655 O O . ALA A 1 81 ? -6.545 1.922 10.222 1.00 95.81 81 ALA A O 1
ATOM 656 N N . ARG A 1 82 ? -5.419 3.314 8.868 1.00 95.50 82 ARG A N 1
ATOM 657 C CA . ARG A 1 82 ? -6.148 4.514 9.288 1.00 95.50 82 ARG A CA 1
ATOM 658 C C . ARG A 1 82 ? -7.601 4.461 8.825 1.00 95.50 82 ARG A C 1
ATOM 660 O O . ARG A 1 82 ? -8.488 4.750 9.622 1.00 95.50 82 ARG A O 1
ATOM 667 N N . ALA A 1 83 ? -7.836 4.096 7.567 1.00 96.94 83 ALA A N 1
ATOM 668 C CA . ALA A 1 83 ? -9.184 3.957 7.025 1.00 96.94 83 ALA A CA 1
ATOM 669 C C . ALA A 1 83 ? -9.955 2.842 7.746 1.00 96.94 83 ALA A C 1
ATOM 671 O O . ALA A 1 83 ? -11.080 3.064 8.179 1.00 96.94 83 ALA A O 1
ATOM 672 N N . ALA A 1 84 ? -9.317 1.688 7.970 1.00 96.69 84 ALA A N 1
ATOM 673 C CA . ALA A 1 84 ? -9.914 0.581 8.714 1.00 96.69 84 ALA A CA 1
ATOM 674 C C . ALA A 1 84 ? -10.298 0.991 10.144 1.00 96.69 84 ALA A C 1
ATOM 676 O O . ALA A 1 84 ? -11.401 0.700 10.602 1.00 96.69 84 ALA A O 1
ATOM 677 N N . LYS A 1 85 ? -9.426 1.733 10.839 1.00 96.50 85 LYS A N 1
ATOM 678 C CA . LYS A 1 85 ? -9.724 2.223 12.187 1.00 96.50 85 LYS A CA 1
ATOM 679 C C . LYS A 1 85 ? -10.855 3.252 12.199 1.00 96.50 85 LYS A C 1
ATOM 681 O O . LYS A 1 85 ? -11.691 3.222 13.098 1.00 96.50 85 LYS A O 1
ATOM 686 N N . ALA A 1 86 ? -10.882 4.157 11.221 1.00 97.12 86 ALA A N 1
ATOM 687 C CA . ALA A 1 86 ? -11.960 5.132 11.086 1.00 97.12 86 ALA A CA 1
ATOM 688 C C . ALA A 1 86 ? -13.314 4.435 10.889 1.00 97.12 86 ALA A C 1
ATOM 690 O O . ALA A 1 86 ? -14.262 4.763 11.597 1.00 97.12 86 ALA A O 1
ATOM 691 N N . GLN A 1 87 ? -13.365 3.426 10.016 1.00 96.25 87 GLN A N 1
ATOM 692 C CA . GLN A 1 87 ? -14.560 2.619 9.774 1.00 96.25 87 GLN A CA 1
ATOM 693 C C . GLN A 1 87 ? -15.055 1.929 11.055 1.00 96.25 87 GLN A C 1
ATOM 695 O O . GLN A 1 87 ? -16.209 2.095 11.440 1.00 96.25 87 GLN A O 1
ATOM 700 N N . GLN A 1 88 ? -14.163 1.245 11.777 1.00 95.56 88 GLN A N 1
ATOM 701 C CA . GLN A 1 88 ? -14.503 0.586 13.046 1.00 95.56 88 GLN A CA 1
ATOM 702 C C . GLN A 1 88 ? -15.066 1.559 14.089 1.00 95.56 88 GLN A C 1
ATOM 704 O O . GLN A 1 88 ? -15.990 1.227 14.829 1.00 95.56 88 GLN A O 1
ATOM 709 N N . ASN A 1 89 ? -14.505 2.768 14.171 1.00 96.75 89 ASN A N 1
ATOM 710 C CA . ASN A 1 89 ? -14.975 3.773 15.118 1.00 96.75 89 ASN A CA 1
ATOM 711 C C . ASN A 1 89 ? -16.387 4.266 14.763 1.00 96.75 89 ASN A C 1
ATOM 713 O O . ASN A 1 89 ? -17.206 4.429 15.665 1.00 96.75 89 ASN A O 1
ATOM 717 N N . MET A 1 90 ? -16.678 4.475 13.474 1.00 96.69 90 MET A N 1
ATOM 718 C CA . MET A 1 90 ? -18.015 4.870 13.011 1.00 96.69 90 MET A CA 1
ATOM 719 C C . MET A 1 90 ? -19.055 3.786 13.323 1.00 96.69 90 MET A C 1
ATOM 721 O O . MET A 1 90 ? -20.129 4.087 13.839 1.00 96.69 90 MET A O 1
ATOM 725 N N . GLU A 1 91 ? -18.718 2.517 13.087 1.00 96.62 91 GLU A N 1
ATOM 726 C CA . GLU A 1 91 ? -19.590 1.376 13.399 1.00 96.62 91 GLU A CA 1
ATOM 727 C C . GLU A 1 91 ? -19.869 1.256 14.905 1.00 96.62 91 GLU A C 1
ATOM 729 O O . GLU A 1 91 ? -21.013 1.058 15.318 1.00 96.62 91 GLU A O 1
ATOM 734 N N . ALA A 1 92 ? -18.846 1.439 15.745 1.00 95.81 92 ALA A N 1
ATOM 735 C CA . ALA A 1 92 ? -18.995 1.407 17.199 1.00 95.81 92 ALA A CA 1
ATOM 736 C C . ALA A 1 92 ? -19.879 2.552 17.730 1.00 95.81 92 ALA A C 1
ATOM 738 O O . ALA A 1 92 ? -20.675 2.345 18.652 1.00 95.81 92 ALA A O 1
ATOM 739 N N . GLN A 1 93 ? -19.767 3.748 17.142 1.00 95.31 93 GLN A N 1
ATOM 740 C CA . GLN A 1 93 ? -20.617 4.893 17.480 1.00 95.31 93 GLN A CA 1
ATOM 741 C C . GLN A 1 93 ? -22.077 4.614 17.116 1.00 95.31 93 GLN A C 1
ATOM 743 O O . GLN A 1 93 ? -22.944 4.697 17.986 1.00 95.31 93 GLN A O 1
ATOM 748 N N . ALA A 1 94 ? -22.336 4.162 15.887 1.00 95.25 94 ALA A N 1
ATOM 749 C CA . ALA A 1 94 ? -23.682 3.814 15.436 1.00 95.25 94 ALA A CA 1
ATOM 750 C C . ALA A 1 94 ? -24.328 2.722 16.313 1.00 95.25 94 ALA A C 1
ATOM 752 O O . ALA A 1 94 ? -25.496 2.828 16.692 1.00 95.25 94 ALA A O 1
ATOM 753 N N . ALA A 1 95 ? -23.562 1.696 16.700 1.00 94.00 95 ALA A N 1
ATOM 754 C CA . ALA A 1 95 ? -24.041 0.638 17.590 1.00 94.00 95 ALA A CA 1
ATOM 755 C C . ALA A 1 95 ? -24.381 1.153 19.000 1.00 94.00 95 ALA A C 1
ATOM 757 O O . ALA A 1 95 ? -25.341 0.688 19.617 1.00 94.00 95 ALA A O 1
ATOM 758 N N . THR A 1 96 ? -23.612 2.116 19.513 1.00 94.38 96 THR A N 1
ATOM 759 C CA . THR A 1 96 ? -23.861 2.737 20.822 1.00 94.38 96 THR A CA 1
ATOM 760 C C . THR A 1 96 ? -25.134 3.581 20.791 1.00 94.38 96 THR A C 1
ATOM 762 O O . THR A 1 96 ? -25.984 3.447 21.669 1.00 94.38 96 THR A O 1
ATOM 765 N N . GLU A 1 97 ? -25.314 4.389 19.745 1.00 92.94 97 GLU A N 1
ATOM 766 C CA . GLU A 1 97 ? -26.518 5.203 19.555 1.00 92.94 97 GLU A CA 1
ATOM 767 C C . GLU A 1 97 ? -27.782 4.351 19.399 1.00 92.94 97 GLU A C 1
ATOM 769 O O . GLU A 1 97 ? -28.828 4.693 19.948 1.00 92.94 97 GLU A O 1
ATOM 774 N N . ALA A 1 98 ? -27.698 3.225 18.685 1.00 91.50 98 ALA A N 1
ATOM 775 C CA . ALA A 1 98 ? -28.821 2.307 18.523 1.00 91.50 98 ALA A CA 1
ATOM 776 C C . ALA A 1 98 ? -29.252 1.657 19.850 1.00 91.50 98 ALA A C 1
ATOM 778 O O . ALA A 1 98 ? -30.442 1.438 20.059 1.00 91.50 98 ALA A O 1
ATOM 779 N N . ARG A 1 99 ? -28.299 1.369 20.749 1.00 89.50 99 ARG A N 1
ATOM 780 C CA . ARG A 1 99 ? -28.581 0.825 22.089 1.00 89.50 99 ARG A CA 1
ATOM 781 C C . ARG A 1 99 ? -29.158 1.870 23.037 1.00 89.50 99 ARG A C 1
ATOM 783 O O . ARG A 1 99 ? -30.008 1.529 23.839 1.00 89.50 99 ARG A O 1
ATOM 790 N N . ALA A 1 100 ? -28.721 3.125 22.939 1.00 84.44 100 ALA A N 1
ATOM 791 C CA . ALA A 1 100 ? -29.226 4.213 23.782 1.00 84.44 100 ALA A CA 1
ATOM 792 C C . ALA A 1 100 ? -30.674 4.631 23.451 1.00 84.44 100 ALA A C 1
ATOM 794 O O . ALA A 1 100 ? -31.292 5.359 24.222 1.00 84.44 100 ALA A O 1
ATOM 795 N N . LYS A 1 101 ? -31.195 4.209 22.291 1.00 74.19 101 LYS A N 1
ATOM 796 C CA . LYS A 1 101 ? -32.568 4.471 21.832 1.00 74.19 101 LYS A CA 1
ATOM 797 C C . LYS A 1 101 ? -33.549 3.319 22.114 1.00 74.19 101 LYS A C 1
ATOM 799 O O . LYS A 1 101 ? -34.711 3.448 21.736 1.00 74.19 101 LYS A O 1
ATOM 804 N N . GLN A 1 102 ? -33.089 2.216 22.709 1.00 59.38 102 GLN A N 1
ATOM 805 C CA . GLN A 1 102 ? -33.914 1.077 23.145 1.00 59.38 102 GLN A CA 1
ATOM 806 C C . GLN A 1 102 ? -34.194 1.176 24.641 1.00 59.38 102 GLN A C 1
ATOM 808 O O . GLN A 1 102 ? -35.323 0.814 25.031 1.00 59.38 102 GLN A O 1
#

Secondary structure (DSSP, 8-state):
------SS----SEEEE-TT--EEEEEEESSSPPPHHHHHHHHHTT--EEEEE-TT--TT-HHHHHHIIIIIS-EEEEE-HHHHHHHHHHHHHHHHHHHHT-

Foldseek 3Di:
DDDDDPDPDLDAPDWDQDPVRDIEGEHEDQPDDDDPVSLVRCAVVLHWYKYWYPNPDDPVPVVVVVCRVVPNTDMDTSGHSVVVVVVVVVVVVVVVVVVVVD